Protein AF-A0A7K9VAD9-F1 (afdb_monomer_lite)

Structure (mmCIF, N/CA/C/O backbone):
data_AF-A0A7K9VAD9-F1
#
_entry.id   AF-A0A7K9VAD9-F1
#
loop_
_atom_site.group_PDB
_atom_site.id
_atom_site.type_symbol
_atom_site.label_atom_id
_atom_site.label_alt_id
_atom_site.label_comp_id
_atom_site.label_asym_id
_atom_site.label_entity_id
_atom_site.label_seq_id
_atom_site.pdbx_PDB_ins_code
_atom_site.Cartn_x
_atom_site.Cartn_y
_atom_site.Cartn_z
_atom_site.occupancy
_atom_site.B_iso_or_equiv
_atom_site.auth_seq_id
_atom_site.auth_comp_id
_atom_site.auth_asym_id
_atom_site.auth_atom_id
_atom_site.pdbx_PDB_model_num
ATOM 1 N N . MET A 1 1 ? 22.216 26.690 -45.650 1.00 69.12 1 MET A N 1
ATOM 2 C CA . MET A 1 1 ? 22.983 26.001 -44.587 1.00 69.12 1 MET A CA 1
ATOM 3 C C . MET A 1 1 ? 22.333 26.193 -43.221 1.00 69.12 1 MET A C 1
ATOM 5 O O . MET A 1 1 ? 22.030 25.194 -42.589 1.00 69.12 1 MET A O 1
ATOM 9 N N . GLU A 1 2 ? 22.002 27.426 -42.829 1.00 75.62 2 GLU A N 1
ATOM 10 C CA . GLU A 1 2 ? 21.303 27.780 -41.573 1.00 75.62 2 GLU A CA 1
ATOM 11 C C . GLU A 1 2 ? 20.072 26.908 -41.238 1.00 75.62 2 GLU A C 1
ATOM 13 O O . GLU A 1 2 ? 19.999 26.304 -40.171 1.00 75.62 2 GLU A O 1
ATOM 18 N N . LEU A 1 3 ? 19.123 26.764 -42.174 1.00 82.81 3 LEU A N 1
ATOM 19 C CA . LEU A 1 3 ? 17.893 25.985 -41.950 1.00 82.81 3 LEU A CA 1
ATOM 20 C C . LEU A 1 3 ? 18.149 24.491 -41.700 1.00 82.81 3 LEU A C 1
ATOM 22 O O . LEU A 1 3 ? 17.475 23.880 -40.875 1.00 82.81 3 LEU A O 1
ATOM 26 N N . ALA A 1 4 ? 19.133 2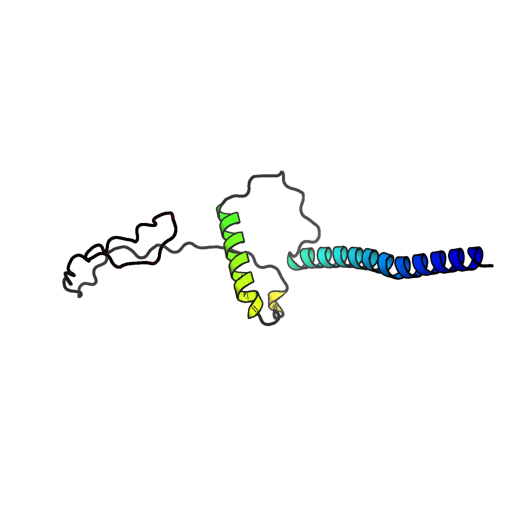3.904 -42.384 1.00 82.56 4 ALA A N 1
ATOM 27 C CA . ALA A 1 4 ? 19.475 22.493 -42.215 1.00 82.56 4 ALA A CA 1
ATOM 28 C C . ALA A 1 4 ? 20.102 22.229 -40.837 1.00 82.56 4 ALA A C 1
ATOM 30 O O . ALA A 1 4 ? 19.805 21.217 -40.205 1.00 82.56 4 ALA A O 1
ATOM 31 N N . VAL A 1 5 ? 20.918 23.169 -40.349 1.00 84.94 5 VAL A N 1
ATOM 32 C CA . VAL A 1 5 ? 21.519 23.111 -39.010 1.00 84.94 5 VAL A CA 1
ATOM 33 C C . VAL A 1 5 ? 20.444 23.227 -37.929 1.00 84.94 5 VAL A C 1
ATOM 35 O O . VAL A 1 5 ? 20.449 22.446 -36.978 1.00 84.94 5 VAL A O 1
ATOM 38 N N . LEU A 1 6 ? 19.472 24.128 -38.099 1.00 85.69 6 LEU A N 1
ATOM 39 C CA . LEU A 1 6 ? 18.349 24.273 -37.169 1.00 85.69 6 LEU A CA 1
ATOM 40 C C . LEU A 1 6 ? 17.466 23.018 -37.113 1.00 85.69 6 LEU A C 1
ATOM 42 O O . LEU A 1 6 ? 17.104 22.580 -36.023 1.00 85.69 6 LEU A O 1
ATOM 46 N N . LEU A 1 7 ? 17.165 22.398 -38.260 1.00 82.06 7 LEU A N 1
ATOM 47 C CA . LEU A 1 7 ? 16.418 21.135 -38.299 1.00 82.06 7 LEU A CA 1
ATOM 48 C C . LEU A 1 7 ? 17.177 19.988 -37.616 1.00 82.06 7 LEU A C 1
ATOM 50 O O . LEU A 1 7 ? 16.572 19.215 -36.872 1.00 82.06 7 LEU A O 1
ATOM 54 N N . ALA A 1 8 ? 18.493 19.892 -37.822 1.00 82.00 8 ALA A N 1
ATOM 55 C CA . ALA A 1 8 ? 19.323 18.876 -37.178 1.00 82.00 8 ALA A CA 1
ATOM 56 C C . ALA A 1 8 ? 19.397 19.067 -35.652 1.00 82.00 8 ALA A C 1
ATOM 58 O O . ALA A 1 8 ? 19.257 18.101 -34.902 1.00 82.00 8 ALA A O 1
ATOM 59 N N . LEU A 1 9 ? 19.554 20.310 -35.183 1.00 80.38 9 LEU A N 1
ATOM 60 C CA . LEU A 1 9 ? 19.555 20.646 -33.756 1.00 80.38 9 LEU A CA 1
ATOM 61 C C . LEU A 1 9 ? 18.195 20.390 -33.102 1.00 80.38 9 LEU A C 1
ATOM 63 O O . LEU A 1 9 ? 18.152 19.869 -31.991 1.00 80.38 9 LEU A O 1
ATOM 67 N N . LEU A 1 10 ? 17.090 20.693 -33.788 1.00 79.00 10 LEU A N 1
ATOM 68 C CA . LEU A 1 10 ? 15.745 20.403 -33.293 1.00 79.00 10 LEU A CA 1
ATOM 69 C C . LEU A 1 10 ? 15.505 18.890 -33.185 1.00 79.00 10 LEU A C 1
ATOM 71 O O . LEU A 1 10 ? 14.992 18.425 -32.171 1.00 79.00 10 LEU A O 1
ATOM 75 N N . GLY A 1 11 ? 15.933 18.112 -34.185 1.00 74.25 11 GLY A N 1
ATOM 76 C CA . GLY A 1 11 ? 15.882 16.649 -34.142 1.00 74.25 11 GLY A CA 1
ATOM 77 C C . GLY A 1 11 ? 16.728 16.059 -33.010 1.00 74.25 11 GLY A C 1
ATOM 78 O O . GLY A 1 11 ? 16.258 15.184 -32.284 1.00 74.25 11 GLY A O 1
ATOM 79 N N . ALA A 1 12 ? 17.940 16.580 -32.797 1.00 72.00 12 ALA A N 1
ATOM 80 C CA . ALA A 1 12 ? 18.819 16.162 -31.707 1.00 72.00 12 ALA A CA 1
ATOM 81 C C . ALA A 1 12 ? 18.271 16.552 -30.322 1.00 72.00 12 ALA A C 1
ATOM 83 O O . ALA A 1 12 ? 18.315 15.739 -29.403 1.00 72.00 12 ALA A O 1
ATOM 84 N N . ALA A 1 13 ? 17.709 17.755 -30.169 1.00 69.56 13 ALA A N 1
ATOM 85 C CA . ALA A 1 13 ? 17.093 18.218 -28.925 1.00 69.56 13 ALA A CA 1
ATOM 86 C C . ALA A 1 13 ? 15.839 17.404 -28.569 1.00 69.56 13 ALA A C 1
ATOM 88 O O . ALA A 1 13 ? 15.652 17.024 -27.412 1.00 69.56 13 ALA A O 1
ATOM 89 N N . GLN A 1 14 ? 15.017 17.070 -29.569 1.00 64.62 14 GLN A N 1
ATOM 90 C CA . GLN A 1 14 ? 13.875 16.173 -29.404 1.00 64.62 14 GLN A CA 1
ATOM 91 C C . GLN A 1 14 ? 14.345 14.761 -29.037 1.00 64.62 14 GLN A C 1
ATOM 93 O O . GLN A 1 14 ? 13.825 14.188 -28.085 1.00 64.62 14 GLN A O 1
ATOM 98 N N . ALA A 1 15 ? 15.382 14.229 -29.693 1.00 61.94 15 ALA A N 1
ATOM 99 C CA . ALA A 1 15 ? 15.965 12.932 -29.349 1.00 61.94 15 ALA A CA 1
ATOM 100 C C . ALA A 1 15 ? 16.505 12.908 -27.902 1.00 61.94 15 ALA A C 1
ATOM 102 O O . ALA A 1 15 ? 16.122 12.039 -27.124 1.00 61.94 15 ALA A O 1
ATOM 103 N N . LEU A 1 16 ? 17.292 13.910 -27.492 1.00 63.25 16 LEU A N 1
ATOM 104 C CA . LEU A 1 16 ? 17.807 14.073 -26.122 1.00 63.25 16 LEU A CA 1
ATOM 105 C C . LEU A 1 16 ? 16.686 14.197 -25.071 1.00 63.25 16 LEU A C 1
ATOM 107 O O . LEU A 1 16 ? 16.794 13.621 -23.988 1.00 63.25 16 LEU A O 1
ATOM 111 N N . SER A 1 17 ? 15.591 14.892 -25.396 1.00 60.41 17 SER A N 1
ATOM 112 C CA . SER A 1 17 ? 14.400 15.005 -24.539 1.00 60.41 17 SER A CA 1
ATOM 113 C C . SER A 1 17 ? 13.611 13.685 -24.451 1.00 60.41 17 SER A C 1
ATOM 115 O O . SER A 1 17 ? 13.149 13.283 -23.376 1.00 60.41 17 SER A O 1
ATOM 117 N N . THR A 1 18 ? 13.505 12.948 -25.562 1.00 61.22 18 THR A N 1
ATOM 118 C CA . THR A 1 18 ? 12.809 11.650 -25.625 1.00 61.22 18 THR A CA 1
ATOM 119 C C . THR A 1 18 ? 13.582 10.515 -24.953 1.00 61.22 18 THR A C 1
ATOM 121 O O . THR A 1 18 ? 12.958 9.672 -24.316 1.00 61.22 18 THR A O 1
ATOM 124 N N . CYS A 1 19 ? 14.920 10.519 -24.982 1.00 56.84 19 CYS A N 1
ATOM 125 C CA . CYS A 1 19 ? 15.738 9.503 -24.308 1.00 56.84 19 CYS A CA 1
ATOM 126 C C . CYS A 1 19 ? 15.569 9.526 -22.780 1.00 56.84 19 CYS A C 1
ATOM 128 O O . CYS A 1 19 ? 15.663 8.482 -22.140 1.00 56.84 19 CYS A O 1
ATOM 130 N N . ARG A 1 20 ? 15.292 10.697 -22.185 1.00 57.56 20 ARG A N 1
ATOM 131 C CA . ARG A 1 20 ? 15.067 10.834 -20.736 1.00 57.56 20 ARG A CA 1
ATOM 132 C C . ARG A 1 20 ? 13.597 10.676 -20.340 1.00 57.56 20 ARG A C 1
ATOM 134 O O . ARG A 1 20 ? 13.315 10.070 -19.314 1.00 57.56 20 ARG A O 1
ATOM 141 N N . SER A 1 21 ? 12.651 11.192 -21.125 1.00 58.25 21 SER A N 1
ATOM 142 C CA . SER A 1 21 ? 11.214 11.070 -20.814 1.00 58.25 21 SER A CA 1
ATOM 143 C C . SER A 1 21 ? 10.666 9.653 -21.030 1.00 58.25 21 SER A C 1
ATOM 145 O O . SER A 1 21 ? 9.851 9.192 -20.230 1.00 58.25 21 SER A O 1
ATOM 147 N N . LEU A 1 22 ? 11.154 8.927 -22.043 1.00 60.84 22 LEU A N 1
ATOM 148 C CA . LEU A 1 22 ? 10.751 7.540 -22.296 1.00 60.84 22 LEU A CA 1
ATOM 149 C C . LEU A 1 22 ? 11.237 6.586 -21.191 1.00 60.84 22 LEU A C 1
ATOM 151 O O . LEU A 1 22 ? 10.506 5.672 -20.808 1.00 60.84 22 LEU A O 1
ATOM 155 N N . ASP A 1 23 ? 12.420 6.840 -20.620 1.00 74.62 23 ASP A N 1
ATOM 156 C CA . ASP A 1 23 ? 12.944 6.073 -19.484 1.00 74.62 23 ASP A CA 1
ATOM 157 C C . ASP A 1 23 ? 12.139 6.318 -18.199 1.00 74.62 23 ASP A C 1
ATOM 159 O O . ASP A 1 23 ? 11.815 5.375 -17.481 1.00 74.62 23 ASP A O 1
ATOM 163 N N . LEU A 1 24 ? 11.705 7.556 -17.933 1.00 84.88 24 LEU A N 1
ATOM 164 C CA . LEU A 1 24 ? 10.885 7.849 -16.752 1.00 84.88 24 LEU A CA 1
ATOM 165 C C . LEU A 1 24 ? 9.514 7.167 -16.802 1.00 84.88 24 LEU A C 1
ATOM 167 O O . LEU A 1 24 ? 9.074 6.619 -15.790 1.00 84.88 24 LEU A O 1
ATOM 171 N N . GLU A 1 25 ? 8.852 7.142 -17.959 1.00 86.50 25 GLU A N 1
ATOM 172 C CA . GLU A 1 25 ? 7.565 6.454 -18.104 1.00 86.50 25 GLU A CA 1
ATOM 173 C C . GLU A 1 25 ? 7.718 4.930 -18.009 1.00 86.50 25 GLU A C 1
ATOM 175 O O . GLU A 1 25 ? 6.928 4.263 -17.334 1.00 86.50 25 GLU A O 1
ATOM 180 N N . ALA A 1 26 ? 8.772 4.363 -18.604 1.00 86.19 26 ALA A N 1
ATOM 181 C CA . ALA A 1 26 ? 9.088 2.944 -18.461 1.00 86.19 26 ALA A CA 1
ATOM 182 C C . ALA A 1 26 ? 9.449 2.572 -17.010 1.00 86.19 26 ALA A C 1
ATOM 184 O O . ALA A 1 26 ? 8.951 1.575 -16.482 1.00 86.19 26 ALA A O 1
ATOM 185 N N . ALA A 1 27 ? 10.262 3.382 -16.330 1.00 89.19 27 ALA A N 1
ATOM 186 C CA . ALA A 1 27 ? 10.621 3.198 -14.927 1.00 89.19 27 ALA A CA 1
ATOM 187 C C . ALA A 1 27 ? 9.401 3.335 -14.008 1.00 89.19 27 ALA A C 1
ATOM 189 O O . ALA A 1 27 ? 9.234 2.546 -13.076 1.00 89.19 27 ALA A O 1
ATOM 190 N N . ARG A 1 28 ? 8.502 4.285 -14.293 1.00 90.31 28 ARG A N 1
ATOM 191 C CA . ARG A 1 28 ? 7.244 4.458 -13.560 1.00 90.31 28 ARG A CA 1
ATOM 192 C C . ARG A 1 28 ? 6.355 3.227 -13.692 1.00 90.31 28 ARG A C 1
ATOM 194 O O . ARG A 1 28 ? 5.856 2.753 -12.675 1.00 90.31 28 ARG A O 1
ATOM 201 N N . ARG A 1 29 ? 6.204 2.673 -14.901 1.00 92.56 29 ARG A N 1
ATOM 202 C CA . ARG A 1 29 ? 5.448 1.428 -15.139 1.00 92.56 29 ARG A CA 1
ATOM 203 C C . ARG A 1 29 ? 6.047 0.248 -14.374 1.00 92.56 29 ARG A C 1
ATOM 205 O O . ARG A 1 29 ? 5.333 -0.388 -13.603 1.00 92.56 29 ARG A O 1
ATOM 212 N N . LYS A 1 30 ? 7.365 0.038 -14.472 1.00 94.69 30 LYS A N 1
ATOM 213 C CA . LYS A 1 30 ? 8.080 -0.995 -13.698 1.00 94.69 30 LYS A CA 1
ATOM 214 C C . LYS A 1 30 ? 7.885 -0.818 -12.192 1.00 94.69 30 LYS A C 1
ATOM 216 O O . LYS A 1 30 ? 7.685 -1.790 -11.470 1.00 94.69 30 LYS A O 1
ATOM 221 N N . ARG A 1 31 ? 7.905 0.425 -11.700 1.00 96.31 31 ARG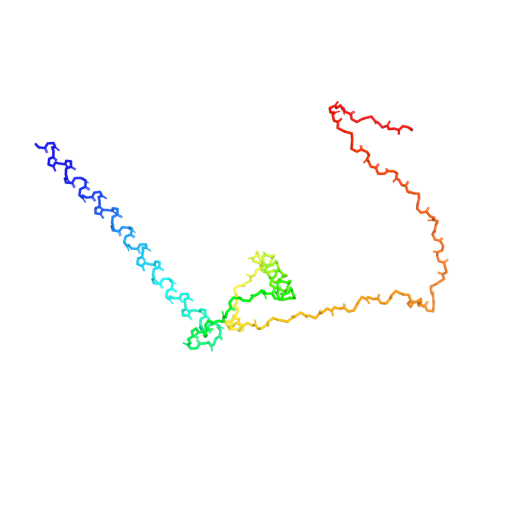 A N 1
ATOM 222 C CA . ARG A 1 31 ? 7.684 0.722 -10.281 1.00 96.31 31 ARG A CA 1
ATOM 223 C C . ARG A 1 31 ? 6.246 0.447 -9.849 1.00 96.31 31 ARG A C 1
ATOM 225 O O . ARG A 1 31 ? 6.056 -0.052 -8.748 1.00 96.31 31 ARG A O 1
ATOM 232 N N . ILE A 1 32 ? 5.251 0.735 -10.688 1.00 96.19 32 ILE A N 1
ATOM 233 C CA . ILE A 1 32 ? 3.846 0.392 -10.414 1.00 96.19 32 ILE A CA 1
ATOM 234 C C . ILE A 1 32 ? 3.693 -1.127 -10.277 1.00 96.19 32 ILE A C 1
ATOM 236 O O . ILE A 1 32 ? 3.095 -1.589 -9.309 1.00 96.19 32 ILE A O 1
ATOM 240 N N . GLU A 1 33 ? 4.276 -1.903 -11.191 1.00 96.00 33 GLU A N 1
ATOM 241 C CA . GLU A 1 33 ? 4.239 -3.371 -11.142 1.00 96.00 33 GLU A CA 1
ATOM 242 C C . GLU A 1 33 ? 4.978 -3.929 -9.919 1.00 96.00 33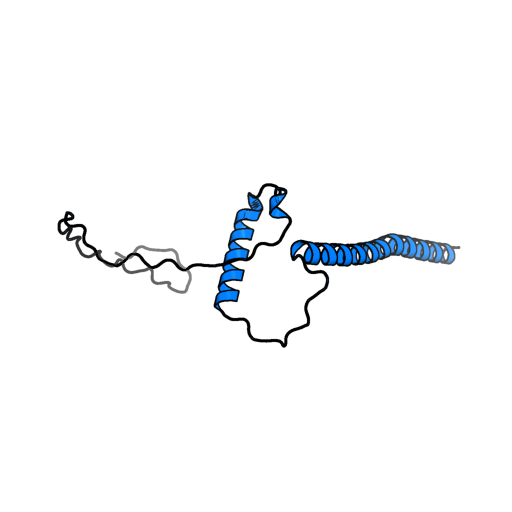 GLU A C 1
ATOM 244 O O . GLU A 1 33 ? 4.450 -4.794 -9.217 1.00 96.00 33 GLU A O 1
ATOM 249 N N . ALA A 1 34 ? 6.150 -3.377 -9.597 1.00 95.69 34 ALA A N 1
ATOM 250 C CA . ALA A 1 34 ? 6.907 -3.755 -8.408 1.00 95.69 34 ALA A CA 1
ATOM 251 C C . ALA A 1 34 ? 6.136 -3.450 -7.113 1.00 95.69 34 ALA A C 1
ATOM 253 O O . ALA A 1 34 ? 6.057 -4.298 -6.227 1.00 95.69 34 ALA A O 1
ATOM 254 N N . VAL A 1 35 ? 5.519 -2.267 -7.010 1.00 96.19 35 VAL A N 1
ATOM 255 C CA . VAL A 1 35 ? 4.705 -1.880 -5.847 1.00 96.19 35 VAL A CA 1
ATOM 256 C C . VAL A 1 35 ? 3.448 -2.743 -5.752 1.00 96.19 35 VAL A C 1
ATOM 258 O O . VAL A 1 35 ? 3.083 -3.153 -4.653 1.00 96.19 35 VAL A O 1
ATOM 261 N N . ARG A 1 36 ? 2.813 -3.086 -6.880 1.00 95.62 36 ARG A N 1
ATOM 262 C CA . ARG A 1 36 ? 1.675 -4.016 -6.909 1.00 95.62 36 ARG A CA 1
ATOM 263 C C . ARG A 1 36 ? 2.061 -5.367 -6.310 1.00 95.62 36 ARG A C 1
ATOM 265 O O . ARG A 1 36 ? 1.366 -5.848 -5.418 1.00 95.62 36 ARG A O 1
ATOM 272 N N . GLY A 1 37 ? 3.180 -5.941 -6.755 1.00 94.81 37 GLY A N 1
ATOM 273 C CA . GLY A 1 37 ? 3.715 -7.185 -6.199 1.00 94.81 37 GLY A CA 1
ATOM 274 C C . GLY A 1 37 ? 4.072 -7.046 -4.720 1.00 94.81 37 GLY A C 1
ATOM 275 O O . GLY A 1 37 ? 3.712 -7.897 -3.916 1.00 94.81 37 GLY A O 1
ATOM 276 N N . GLN A 1 38 ? 4.696 -5.935 -4.328 1.00 94.25 38 GLN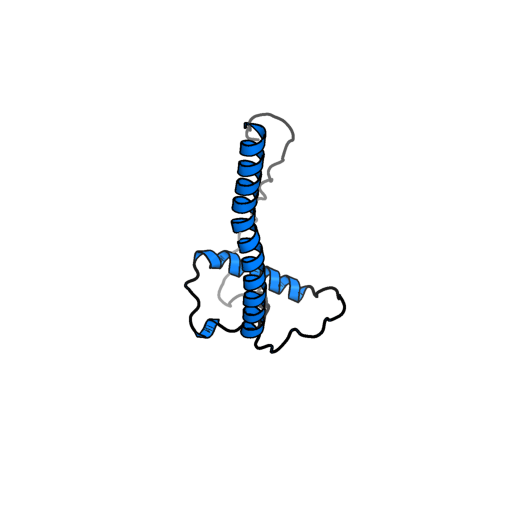 A N 1
ATOM 277 C CA . GLN A 1 38 ? 5.061 -5.675 -2.939 1.00 94.25 38 GLN A CA 1
ATOM 278 C C . GLN A 1 38 ? 3.840 -5.607 -2.014 1.00 94.25 38 GLN A C 1
ATOM 280 O O . GLN A 1 38 ? 3.883 -6.178 -0.929 1.00 94.25 38 GLN A O 1
ATOM 285 N N . ILE A 1 39 ? 2.760 -4.930 -2.415 1.00 95.31 39 ILE A N 1
ATOM 286 C CA . ILE A 1 39 ? 1.529 -4.839 -1.616 1.00 95.31 39 ILE A CA 1
ATOM 287 C C . ILE A 1 39 ? 0.888 -6.223 -1.470 1.00 95.31 39 ILE A C 1
ATOM 289 O O . ILE A 1 39 ? 0.571 -6.625 -0.353 1.00 95.31 39 ILE A O 1
ATOM 293 N N . LEU A 1 40 ? 0.740 -6.966 -2.571 1.00 95.69 40 LEU A N 1
ATOM 294 C CA . LEU A 1 40 ? 0.154 -8.311 -2.562 1.00 95.69 40 LEU A CA 1
ATOM 295 C C . LEU A 1 40 ? 0.968 -9.282 -1.704 1.00 95.69 40 LEU A C 1
ATOM 297 O O . LEU A 1 40 ? 0.398 -9.975 -0.860 1.00 95.69 40 LEU A O 1
ATOM 301 N N . SER A 1 41 ? 2.297 -9.248 -1.836 1.00 94.19 41 SER A N 1
ATOM 302 C CA . SER A 1 41 ? 3.199 -9.986 -0.960 1.00 94.19 41 SER A CA 1
ATOM 303 C C . SER A 1 41 ? 3.005 -9.549 0.485 1.00 94.19 41 SER A C 1
ATOM 305 O O . SER A 1 41 ? 2.679 -10.380 1.310 1.00 94.19 41 SER A O 1
ATOM 307 N N . LYS A 1 42 ? 3.063 -8.258 0.832 1.00 94.38 42 LYS A N 1
ATOM 308 C CA . LYS A 1 42 ? 2.860 -7.819 2.227 1.00 94.38 42 LYS A CA 1
ATOM 309 C C . LYS A 1 42 ? 1.525 -8.284 2.829 1.00 94.38 42 LYS A C 1
ATOM 311 O O . LYS A 1 42 ? 1.499 -8.606 4.016 1.00 94.38 42 LYS A O 1
ATOM 316 N N . LEU A 1 43 ? 0.456 -8.349 2.034 1.00 94.12 43 LEU A N 1
ATOM 317 C CA . LEU A 1 43 ? -0.882 -8.783 2.458 1.00 94.12 43 LEU A CA 1
ATOM 318 C C . LEU A 1 43 ? -1.117 -10.302 2.383 1.00 94.12 43 LEU A C 1
ATOM 320 O O . LEU A 1 43 ? -2.175 -10.754 2.807 1.00 94.12 43 LEU A O 1
ATOM 324 N N . ARG A 1 44 ? -0.165 -11.093 1.865 1.00 93.81 44 ARG A N 1
ATOM 325 C CA . ARG A 1 44 ? -0.326 -12.543 1.614 1.00 93.81 44 ARG A CA 1
ATOM 326 C C . ARG A 1 44 ? -1.479 -12.872 0.659 1.00 93.81 44 ARG A C 1
ATOM 328 O O . ARG A 1 44 ? -2.125 -13.908 0.794 1.00 93.81 44 ARG A O 1
ATOM 335 N N . LEU A 1 45 ? -1.729 -12.001 -0.317 1.00 92.94 45 LEU A N 1
ATOM 336 C CA . LEU A 1 45 ? -2.784 -12.189 -1.309 1.00 92.94 45 LEU A CA 1
ATOM 337 C C . LEU A 1 45 ? -2.183 -12.615 -2.656 1.00 92.94 45 LEU A C 1
ATOM 339 O O . LEU A 1 45 ? -1.276 -11.944 -3.144 1.00 92.94 45 LEU A O 1
ATOM 343 N N . PRO A 1 46 ? -2.689 -13.684 -3.299 1.00 91.12 46 PRO A N 1
ATOM 344 C CA . PRO A 1 46 ? -2.210 -14.100 -4.620 1.00 91.12 46 PRO A CA 1
ATOM 345 C C . PRO A 1 46 ? -2.686 -13.161 -5.741 1.00 91.12 46 PRO A C 1
ATOM 347 O O . PRO A 1 46 ? -2.028 -13.032 -6.770 1.00 91.12 46 PRO A O 1
ATOM 350 N N . ALA A 1 47 ? -3.824 -12.494 -5.545 1.00 92.31 47 ALA A N 1
ATOM 351 C CA . ALA A 1 47 ? -4.424 -11.554 -6.482 1.00 92.31 47 ALA A CA 1
ATOM 352 C C . ALA A 1 47 ? -5.261 -10.506 -5.722 1.00 92.31 47 ALA A C 1
ATOM 354 O O . ALA A 1 47 ? -5.612 -10.738 -4.560 1.00 92.31 47 ALA A O 1
ATOM 355 N N . PRO A 1 48 ? -5.589 -9.358 -6.345 1.00 92.19 48 PRO A N 1
ATOM 356 C CA . PRO A 1 48 ? -6.512 -8.391 -5.762 1.00 92.19 48 PRO A CA 1
ATOM 357 C C . PRO A 1 48 ? -7.877 -9.035 -5.460 1.00 92.19 48 PRO A C 1
ATOM 359 O O . PRO A 1 48 ? -8.376 -9.794 -6.295 1.00 92.19 48 PRO A O 1
ATOM 362 N N . PRO A 1 49 ? -8.485 -8.752 -4.295 1.00 90.94 49 PRO A N 1
ATOM 363 C CA . PRO A 1 49 ? -9.826 -9.229 -3.981 1.00 90.94 49 PRO A CA 1
ATOM 364 C C . PRO A 1 49 ? -10.866 -8.575 -4.902 1.00 90.94 49 PRO A C 1
ATOM 366 O O . PRO A 1 49 ? -10.618 -7.513 -5.476 1.00 90.94 49 PRO A O 1
ATOM 369 N N . ALA A 1 50 ? -12.034 -9.208 -5.033 1.00 90.62 50 ALA A N 1
ATOM 370 C CA . ALA A 1 50 ? -13.137 -8.668 -5.823 1.00 90.62 50 ALA A CA 1
ATOM 371 C C . ALA A 1 50 ? -13.569 -7.289 -5.302 1.00 90.62 50 ALA A C 1
ATOM 373 O O . ALA A 1 50 ? -13.614 -7.058 -4.090 1.00 90.62 50 ALA A O 1
ATOM 374 N N . GLU A 1 51 ? -13.895 -6.383 -6.222 1.00 83.62 51 GLU A N 1
ATOM 375 C CA . GLU A 1 51 ? -14.364 -5.047 -5.868 1.00 83.62 51 GLU A CA 1
ATOM 376 C C . GLU A 1 51 ? -15.702 -5.140 -5.130 1.00 83.62 51 GLU A C 1
ATOM 378 O O . GLU A 1 51 ? -16.668 -5.736 -5.610 1.00 83.62 51 GLU A O 1
ATOM 383 N N . THR A 1 52 ? -15.752 -4.561 -3.933 1.00 80.56 52 THR A N 1
ATOM 384 C CA . THR A 1 52 ? -16.986 -4.424 -3.163 1.00 80.56 52 THR A CA 1
ATOM 385 C C . THR A 1 52 ? -17.684 -3.115 -3.530 1.00 80.56 52 THR A C 1
ATOM 387 O O . THR A 1 52 ? -17.018 -2.125 -3.846 1.00 80.56 52 THR A O 1
ATOM 390 N N . PRO A 1 53 ? -19.030 -3.074 -3.505 1.00 82.25 53 PRO A N 1
ATOM 391 C CA . PRO A 1 53 ? -19.764 -1.854 -3.815 1.00 82.25 53 PRO A CA 1
ATOM 392 C C . PRO A 1 53 ? -19.357 -0.732 -2.857 1.00 82.25 53 PRO A C 1
ATOM 394 O O . PRO A 1 53 ? -19.154 -0.965 -1.662 1.00 82.25 53 PRO A O 1
ATOM 397 N N . ALA A 1 54 ? -19.264 0.491 -3.384 1.00 80.69 54 ALA A N 1
ATOM 398 C CA . ALA A 1 54 ? -18.894 1.668 -2.611 1.00 80.69 54 ALA A CA 1
ATOM 399 C C . ALA A 1 54 ? -19.893 1.888 -1.462 1.00 80.69 54 ALA A C 1
ATOM 401 O O . ALA A 1 54 ? -21.004 2.380 -1.658 1.00 80.69 54 ALA A O 1
ATOM 402 N N . ARG A 1 55 ? -19.492 1.503 -0.249 1.00 84.12 55 ARG A N 1
ATOM 403 C CA . ARG A 1 55 ? -20.255 1.697 0.985 1.00 84.12 55 ARG A CA 1
ATOM 404 C C . ARG A 1 55 ? -19.593 2.780 1.826 1.00 84.12 55 ARG A C 1
ATOM 406 O O . ARG A 1 55 ? -18.371 2.915 1.834 1.00 84.12 55 ARG A O 1
ATOM 413 N N . GLN A 1 56 ? -20.402 3.534 2.565 1.00 87.69 56 GLN A N 1
ATOM 414 C CA . GLN A 1 56 ? -19.886 4.464 3.565 1.00 87.69 56 GLN A CA 1
ATOM 415 C C . GLN A 1 56 ? -19.069 3.702 4.619 1.00 87.69 56 GLN A C 1
ATOM 417 O O . GLN A 1 56 ? -19.535 2.711 5.183 1.00 87.69 56 GLN A O 1
ATOM 422 N N . LEU A 1 57 ? -17.839 4.163 4.855 1.00 90.12 57 LEU A N 1
ATOM 423 C CA . LEU A 1 57 ? -16.919 3.554 5.812 1.00 90.12 57 LEU A CA 1
ATOM 424 C C . LEU A 1 57 ? -17.383 3.847 7.255 1.00 90.12 57 LEU A C 1
ATOM 426 O O . LEU A 1 57 ? -17.582 5.031 7.559 1.00 90.12 57 LEU A O 1
ATOM 430 N N . PRO A 1 58 ? -17.513 2.827 8.131 1.00 93.81 58 PRO A N 1
ATOM 431 C CA . PRO A 1 58 ? -17.863 3.011 9.541 1.00 93.81 58 PRO A CA 1
ATOM 432 C C . PRO A 1 58 ? -16.906 3.964 10.259 1.00 93.81 58 PRO A C 1
ATOM 434 O O . PRO A 1 58 ? -15.714 4.010 9.936 1.00 93.81 58 PRO A O 1
ATOM 437 N N . GLU A 1 59 ? -17.415 4.701 11.248 1.00 93.31 59 GLU A N 1
ATOM 438 C CA . GLU A 1 59 ? -16.597 5.706 11.930 1.00 93.31 59 GLU A CA 1
ATOM 439 C C . GLU A 1 59 ? -15.459 5.088 12.743 1.00 93.31 59 GLU A C 1
ATOM 441 O O . GLU A 1 59 ? -14.333 5.568 12.672 1.00 93.31 59 GLU A O 1
ATOM 446 N N . ASP A 1 60 ? -15.680 3.955 13.405 1.00 92.00 60 ASP A N 1
ATOM 447 C CA . ASP A 1 60 ? -14.631 3.305 14.199 1.00 92.00 60 ASP A CA 1
ATOM 448 C C . ASP A 1 60 ? -13.398 2.941 13.355 1.00 92.00 60 ASP A C 1
ATOM 450 O O . ASP A 1 60 ? -12.255 3.120 13.785 1.00 92.00 60 ASP A O 1
ATOM 454 N N . VAL A 1 61 ? -13.617 2.502 12.108 1.00 93.44 61 VAL A N 1
ATOM 455 C CA . VAL A 1 61 ? -12.544 2.181 11.151 1.00 93.44 61 VAL A CA 1
ATOM 456 C C . VAL A 1 61 ? -11.803 3.447 10.722 1.00 93.44 61 VAL A C 1
ATOM 458 O O . VAL A 1 61 ? -10.576 3.447 10.597 1.00 93.44 61 VAL A O 1
ATOM 461 N N . ARG A 1 62 ? -12.530 4.548 10.519 1.00 94.19 62 ARG A N 1
ATOM 462 C CA . ARG A 1 62 ? -11.947 5.848 10.173 1.00 94.19 62 ARG A CA 1
ATOM 463 C C . ARG A 1 62 ? -11.129 6.419 11.330 1.00 94.19 62 ARG A C 1
ATOM 465 O O . ARG A 1 62 ? -10.003 6.868 11.108 1.00 94.19 62 ARG A O 1
ATOM 472 N N . ALA A 1 63 ? -11.650 6.360 12.551 1.00 94.12 63 ALA A N 1
ATOM 473 C CA . ALA A 1 63 ? -10.958 6.771 13.765 1.00 94.12 63 ALA A CA 1
ATOM 474 C C . ALA A 1 63 ? -9.683 5.943 13.988 1.00 94.12 63 ALA A C 1
ATOM 476 O O . ALA A 1 63 ? -8.620 6.507 14.264 1.00 94.12 63 ALA A O 1
ATOM 477 N N . LEU A 1 64 ? -9.761 4.619 13.801 1.00 95.62 64 LEU A N 1
ATOM 478 C CA . LEU A 1 64 ? -8.603 3.726 13.846 1.00 95.62 64 LEU A CA 1
ATOM 479 C C . LEU A 1 64 ? -7.546 4.144 12.817 1.00 95.62 64 LEU A C 1
ATOM 481 O O . LEU A 1 64 ? -6.416 4.439 13.200 1.00 95.62 64 LEU A O 1
ATOM 485 N N . TYR A 1 65 ? -7.920 4.273 11.541 1.00 95.62 65 TYR A N 1
ATOM 486 C CA . TYR A 1 65 ? -7.002 4.705 10.484 1.00 95.62 65 TYR A CA 1
ATOM 487 C C . TYR A 1 65 ? -6.327 6.048 10.800 1.00 95.62 65 TYR A C 1
ATOM 489 O O . TYR A 1 65 ? -5.109 6.183 10.656 1.00 95.62 65 TYR A O 1
ATOM 497 N N . ASN A 1 66 ? -7.096 7.037 11.263 1.00 95.25 66 ASN A N 1
ATOM 498 C CA . ASN A 1 66 ? -6.579 8.363 11.597 1.00 95.25 66 ASN A CA 1
ATOM 499 C C . ASN A 1 66 ? -5.561 8.309 12.742 1.00 95.25 66 ASN A C 1
ATOM 501 O O . ASN A 1 66 ? -4.488 8.903 12.620 1.00 95.25 66 ASN A O 1
ATOM 505 N N . SER A 1 67 ? -5.861 7.557 13.807 1.00 94.44 67 SER A N 1
ATOM 506 C CA . SER A 1 67 ? -4.943 7.368 14.936 1.00 94.44 67 SER A CA 1
ATOM 507 C C . SER A 1 67 ? -3.639 6.680 14.514 1.00 94.44 67 SER A C 1
ATOM 509 O O . SER A 1 67 ? -2.556 7.159 14.850 1.00 94.44 67 SER A O 1
ATOM 511 N N . THR A 1 68 ? -3.708 5.620 13.698 1.00 93.75 68 THR A N 1
ATOM 512 C CA . THR A 1 68 ? -2.519 4.922 13.186 1.00 93.75 68 THR A CA 1
ATOM 513 C C . THR A 1 68 ? -1.694 5.812 12.267 1.00 93.75 68 THR A C 1
ATOM 515 O O . THR A 1 68 ? -0.469 5.835 12.368 1.00 93.75 68 THR A O 1
ATOM 518 N N . ARG A 1 69 ? -2.339 6.565 11.370 1.00 94.00 69 ARG A N 1
ATOM 519 C CA . ARG A 1 69 ? -1.638 7.482 10.467 1.00 94.00 69 ARG A CA 1
ATOM 520 C C . ARG A 1 69 ? -0.862 8.538 11.247 1.00 94.00 69 ARG A C 1
ATOM 522 O O . ARG A 1 69 ? 0.270 8.840 10.878 1.00 94.00 69 ARG A O 1
ATOM 529 N N . GLU A 1 70 ? -1.455 9.086 12.303 1.00 92.50 70 GLU A N 1
ATOM 530 C CA . GLU A 1 70 ? -0.798 10.081 13.149 1.00 92.50 70 GLU A CA 1
ATOM 531 C C . GLU A 1 70 ? 0.356 9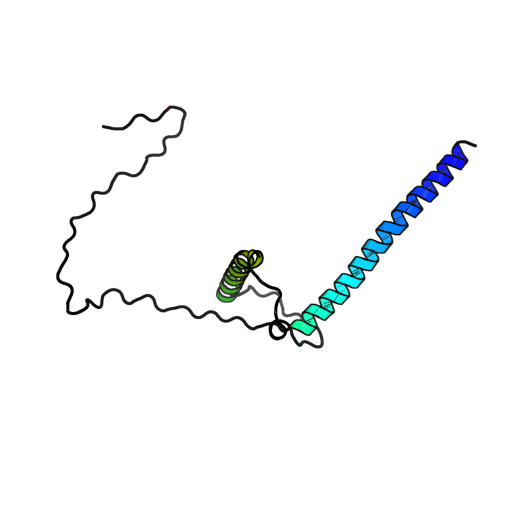.473 13.958 1.00 92.50 70 GLU A C 1
ATOM 533 O O . GLU A 1 70 ? 1.471 9.993 13.916 1.00 92.50 70 GLU A O 1
ATOM 538 N N . LEU A 1 71 ? 0.151 8.303 14.571 1.00 90.38 71 LEU A N 1
ATOM 539 C CA . LEU A 1 71 ? 1.208 7.560 15.266 1.00 90.38 71 LEU A CA 1
ATOM 540 C C . LEU A 1 71 ? 2.410 7.276 14.349 1.00 90.38 71 LEU A C 1
ATOM 542 O O . LEU A 1 71 ? 3.561 7.503 14.723 1.00 90.38 71 LEU A O 1
ATOM 546 N N . LEU A 1 72 ? 2.154 6.811 13.122 1.00 89.00 72 LEU A N 1
ATOM 547 C CA . LEU A 1 72 ? 3.204 6.533 12.142 1.00 89.00 72 LEU A CA 1
ATOM 548 C C . LEU A 1 72 ? 3.935 7.804 11.701 1.00 89.00 72 LEU A C 1
ATOM 550 O O . LEU A 1 72 ? 5.146 7.758 11.500 1.00 89.00 72 LEU A O 1
ATOM 554 N N . ARG A 1 73 ? 3.239 8.940 11.571 1.00 89.94 73 ARG A N 1
ATOM 555 C CA . ARG A 1 73 ? 3.874 10.233 11.259 1.00 89.94 73 ARG A CA 1
ATOM 556 C C . ARG A 1 73 ? 4.826 10.681 12.361 1.00 89.94 73 ARG A C 1
ATOM 558 O O . ARG A 1 73 ? 5.918 11.154 12.051 1.00 89.94 73 ARG A O 1
ATOM 565 N N . GLN A 1 74 ? 4.437 10.500 13.620 1.00 88.62 74 GLN A N 1
ATOM 566 C CA . GLN A 1 74 ? 5.275 10.823 14.776 1.00 88.62 74 GLN A CA 1
ATOM 567 C C . GLN A 1 74 ? 6.505 9.905 14.842 1.00 88.62 74 GLN A C 1
ATOM 569 O O . GLN A 1 74 ? 7.625 10.375 15.039 1.00 88.62 74 GLN A O 1
ATOM 574 N N . GLN A 1 75 ? 6.323 8.607 14.582 1.00 85.69 75 GLN A N 1
ATOM 575 C CA . GLN A 1 75 ? 7.409 7.623 14.602 1.00 85.69 75 GLN A CA 1
ATOM 576 C C . GLN A 1 75 ? 8.323 7.659 13.373 1.00 85.69 75 GLN A C 1
ATOM 578 O O . GLN A 1 75 ? 9.464 7.213 13.467 1.00 85.69 75 GLN A O 1
ATOM 583 N N . ALA A 1 76 ? 7.881 8.196 12.232 1.00 79.38 76 ALA A N 1
ATOM 584 C CA . ALA A 1 76 ? 8.667 8.218 10.994 1.00 79.38 76 ALA A CA 1
ATOM 585 C C . ALA A 1 76 ? 10.037 8.904 11.146 1.00 79.38 76 ALA A C 1
ATOM 587 O O . ALA A 1 76 ? 10.956 8.608 10.390 1.00 79.38 76 ALA A O 1
ATOM 588 N N . ARG A 1 77 ? 10.187 9.796 12.134 1.00 71.81 77 ARG A N 1
ATOM 589 C CA . ARG A 1 77 ? 11.451 10.487 12.435 1.00 71.81 77 ARG A CA 1
ATOM 590 C C . ARG A 1 77 ? 12.429 9.659 13.276 1.00 71.81 77 ARG A C 1
ATOM 592 O O . ARG A 1 77 ? 13.602 10.001 13.324 1.00 71.81 77 ARG A O 1
ATOM 599 N N . LEU A 1 78 ? 11.950 8.610 13.945 1.00 71.12 78 LEU A N 1
ATOM 600 C CA . LEU A 1 78 ? 12.694 7.849 14.956 1.00 71.12 78 LEU A CA 1
ATOM 601 C C . LEU A 1 78 ? 12.789 6.350 14.637 1.00 71.12 78 LEU A C 1
ATOM 603 O O . LEU A 1 78 ? 13.401 5.603 15.397 1.00 71.12 78 LEU A O 1
ATOM 607 N N . ARG A 1 79 ? 12.162 5.883 13.551 1.00 68.19 79 ARG A N 1
ATOM 608 C CA . ARG A 1 79 ? 12.016 4.450 13.282 1.00 68.19 79 ARG A CA 1
ATOM 609 C C . ARG A 1 79 ? 13.296 3.857 12.669 1.00 68.19 79 ARG A C 1
ATOM 611 O O . ARG A 1 79 ? 13.669 4.267 11.569 1.00 68.19 79 ARG A O 1
ATOM 618 N N . PRO A 1 80 ? 13.948 2.878 13.329 1.00 64.06 80 PRO A N 1
ATOM 619 C CA . PRO A 1 80 ? 15.001 2.086 12.700 1.00 64.06 80 PRO A CA 1
ATOM 620 C C . PRO A 1 80 ? 14.418 1.228 11.561 1.00 64.06 80 PRO A C 1
ATOM 622 O O . PRO A 1 80 ? 13.207 0.992 11.539 1.00 64.06 80 PRO A O 1
ATOM 625 N N . PRO A 1 81 ? 15.243 0.760 10.605 1.00 63.34 81 PRO A N 1
ATOM 626 C CA . PRO A 1 81 ? 14.774 -0.125 9.544 1.00 63.34 81 PRO A CA 1
ATOM 627 C C . PRO A 1 81 ? 14.072 -1.351 10.137 1.00 63.34 81 PRO A C 1
ATOM 629 O O . PRO A 1 81 ? 14.540 -1.936 11.115 1.00 63.34 81 PRO A O 1
ATOM 632 N N . ASP A 1 82 ? 12.932 -1.716 9.549 1.00 65.81 82 ASP A N 1
ATOM 633 C CA . ASP A 1 82 ? 12.144 -2.855 10.009 1.00 65.81 82 ASP A CA 1
ATOM 634 C C . ASP A 1 82 ? 12.980 -4.143 9.936 1.00 65.81 82 ASP A C 1
ATOM 636 O O . ASP A 1 82 ? 13.564 -4.461 8.898 1.00 65.81 82 ASP A O 1
ATOM 640 N N . GLY A 1 83 ? 13.035 -4.883 11.047 1.00 66.38 83 GLY A N 1
ATOM 641 C CA . GLY A 1 83 ? 13.649 -6.210 11.104 1.00 66.38 83 GLY A CA 1
ATOM 642 C C . GLY A 1 83 ? 12.886 -7.255 10.270 1.00 66.38 83 GLY A C 1
ATOM 643 O O . GLY A 1 83 ? 11.821 -6.956 9.717 1.00 66.38 83 GLY A O 1
ATOM 644 N N . PRO A 1 84 ? 13.382 -8.505 10.198 1.00 63.03 84 PRO A N 1
ATOM 645 C CA . PRO A 1 84 ? 12.802 -9.562 9.356 1.00 63.03 84 PRO A CA 1
ATOM 646 C C . PRO A 1 84 ? 11.313 -9.832 9.651 1.00 63.03 84 PRO A C 1
ATOM 648 O O . PRO A 1 84 ? 10.539 -10.116 8.735 1.00 63.03 84 PRO A O 1
ATOM 651 N N . ASP A 1 85 ? 10.880 -9.637 10.897 1.00 69.12 85 ASP A N 1
ATOM 652 C CA . ASP A 1 85 ? 9.496 -9.862 11.338 1.00 69.12 85 ASP A CA 1
ATOM 653 C C . ASP A 1 85 ? 8.510 -8.767 10.884 1.00 69.12 85 ASP A C 1
ATOM 655 O O . ASP A 1 85 ? 7.292 -8.927 10.987 1.00 69.12 85 ASP A O 1
ATOM 659 N N . GLY A 1 86 ? 9.012 -7.636 10.375 1.00 79.12 86 GLY A N 1
ATOM 660 C CA . GLY A 1 86 ? 8.214 -6.502 9.895 1.00 79.12 86 GLY A CA 1
ATOM 661 C C . GLY A 1 86 ? 7.816 -6.585 8.419 1.00 79.12 86 GLY A C 1
ATOM 662 O O . GLY A 1 86 ? 7.207 -5.650 7.891 1.00 79.12 86 GLY A O 1
ATOM 663 N N . TYR A 1 87 ? 8.173 -7.669 7.719 1.00 86.38 87 TYR A N 1
ATOM 664 C CA . TYR A 1 87 ? 7.909 -7.774 6.285 1.00 86.38 87 TYR A CA 1
ATOM 665 C C . TYR A 1 87 ? 6.408 -7.839 5.970 1.00 86.38 87 TYR A C 1
ATOM 667 O O . TYR A 1 87 ? 5.951 -7.109 5.086 1.00 86.38 87 TYR A O 1
ATOM 675 N N . TRP A 1 88 ? 5.641 -8.654 6.700 1.00 90.69 88 TRP A N 1
ATOM 676 C CA . TRP A 1 88 ? 4.203 -8.848 6.477 1.00 90.69 88 TRP A CA 1
ATOM 677 C C . TRP A 1 88 ? 3.355 -7.760 7.140 1.00 90.69 88 TRP A C 1
ATOM 679 O O . TRP A 1 88 ? 3.738 -7.177 8.156 1.00 90.69 88 TRP A O 1
ATOM 689 N N . ALA A 1 89 ? 2.182 -7.499 6.564 1.00 90.19 89 ALA A N 1
ATOM 690 C CA . ALA A 1 89 ? 1.198 -6.612 7.163 1.00 90.19 89 ALA A CA 1
ATOM 691 C C . ALA A 1 89 ? 0.682 -7.179 8.496 1.00 90.19 89 ALA A C 1
ATOM 693 O O . ALA A 1 89 ? 0.586 -8.394 8.676 1.00 90.19 89 ALA A O 1
ATOM 694 N N . LYS A 1 90 ? 0.344 -6.277 9.422 1.00 91.38 90 LYS A N 1
ATOM 695 C CA . LYS A 1 90 ? -0.249 -6.602 10.722 1.00 91.38 90 LYS A CA 1
ATOM 696 C C . LYS A 1 90 ? -1.675 -6.078 10.764 1.00 91.38 90 LYS A C 1
ATOM 698 O O . LYS A 1 90 ? -1.926 -4.956 10.322 1.00 91.38 90 LYS A O 1
ATOM 703 N N . GLU A 1 91 ? -2.579 -6.883 11.303 1.00 92.12 91 GLU A N 1
ATOM 704 C CA . GLU A 1 91 ? -3.938 -6.445 11.596 1.00 92.12 91 GLU A CA 1
ATOM 705 C C . GLU A 1 91 ? -3.932 -5.492 12.796 1.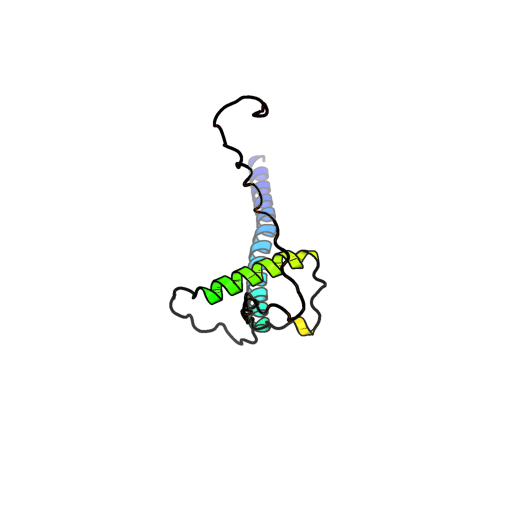00 92.12 91 GLU A C 1
ATOM 707 O O . GLU A 1 91 ? -3.137 -5.645 13.728 1.00 92.12 91 GLU A O 1
ATOM 712 N N . LEU A 1 92 ? -4.775 -4.463 12.738 1.00 93.12 92 LEU A N 1
ATOM 713 C CA . LEU A 1 92 ? -4.841 -3.410 13.744 1.00 93.12 92 LEU A CA 1
ATOM 714 C C . LEU A 1 92 ? -6.173 -3.490 14.478 1.00 93.12 92 LEU A C 1
ATOM 716 O O . LEU A 1 92 ? -7.233 -3.427 13.860 1.00 93.12 92 LEU A O 1
ATOM 720 N N . HIS A 1 93 ? -6.099 -3.538 15.804 1.00 92.50 93 HIS A N 1
ATOM 721 C CA . HIS A 1 93 ? -7.251 -3.482 16.695 1.00 92.50 93 HIS A CA 1
ATOM 722 C C . HIS A 1 93 ? -7.077 -2.331 17.683 1.00 92.50 93 HIS A C 1
ATOM 724 O O . HIS A 1 93 ? -5.959 -2.016 18.097 1.00 92.50 93 HIS A O 1
ATOM 730 N N . ARG A 1 94 ? -8.191 -1.708 18.071 1.00 89.12 94 ARG A N 1
ATOM 731 C CA . ARG A 1 94 ? -8.229 -0.677 19.108 1.00 89.12 94 ARG A CA 1
ATOM 732 C C . ARG A 1 94 ? -9.175 -1.118 20.211 1.00 89.12 94 ARG A C 1
ATOM 734 O O . ARG A 1 94 ? -10.327 -1.437 19.939 1.00 89.12 94 ARG A O 1
ATOM 741 N N . PHE A 1 95 ? -8.683 -1.063 21.441 1.00 90.56 95 PHE A N 1
ATOM 742 C CA . PHE A 1 95 ? -9.452 -1.350 22.643 1.00 90.56 95 PHE A CA 1
ATOM 743 C C . PHE A 1 95 ? -9.614 -0.043 23.429 1.00 90.56 95 PHE A C 1
ATOM 745 O O . PHE A 1 95 ? -8.600 0.554 23.802 1.00 90.56 95 PHE A O 1
ATOM 752 N N . PRO A 1 96 ? -10.842 0.469 23.613 1.00 86.31 96 PRO A N 1
ATOM 753 C CA . PRO A 1 96 ? -11.068 1.609 24.491 1.00 86.31 96 PRO A CA 1
ATOM 754 C C . PRO A 1 96 ? -10.799 1.201 25.946 1.00 86.31 96 PRO A C 1
ATOM 756 O O . PRO A 1 96 ? -11.152 0.099 26.357 1.00 86.31 96 PRO A O 1
ATOM 759 N N . MET A 1 97 ? -10.158 2.085 26.710 1.00 89.94 97 MET A N 1
ATOM 760 C CA . MET A 1 97 ? -10.003 1.923 28.158 1.00 89.94 97 MET A CA 1
ATOM 761 C C . MET A 1 97 ? -11.265 2.449 28.852 1.00 89.94 97 MET A C 1
ATOM 763 O O . MET A 1 97 ? -11.814 3.464 28.416 1.00 89.94 97 MET A O 1
ATOM 767 N N . GLU A 1 98 ? -11.708 1.784 29.919 1.00 88.56 98 GLU A N 1
ATOM 768 C CA . GLU A 1 98 ? -12.710 2.353 30.822 1.00 88.56 98 GLU A CA 1
ATOM 769 C C . GLU A 1 98 ? -12.124 3.604 31.496 1.00 88.56 98 GLU A C 1
ATOM 771 O O . GLU A 1 98 ? -10.966 3.569 31.930 1.00 88.56 98 GLU A O 1
ATOM 776 N N . PRO A 1 99 ? -12.864 4.725 31.550 1.00 84.06 99 PRO A N 1
ATOM 777 C CA . PRO A 1 99 ? -12.420 5.865 32.333 1.00 84.06 99 PRO A CA 1
ATOM 778 C C . PRO A 1 99 ? -12.258 5.438 33.801 1.00 84.06 99 PRO A C 1
ATOM 780 O O . PRO A 1 99 ? -13.047 4.628 34.287 1.00 84.06 99 PRO A O 1
ATOM 783 N N . PRO A 1 100 ? -11.241 5.948 34.516 1.00 79.50 100 PRO A N 1
ATOM 784 C CA . PRO A 1 100 ? -11.110 5.673 35.939 1.00 79.50 100 PRO A CA 1
ATOM 785 C C . PRO A 1 100 ? -12.408 6.079 36.642 1.00 79.50 100 PRO A C 1
ATOM 787 O O . PRO A 1 100 ? -12.895 7.183 36.420 1.00 79.50 100 PRO A O 1
ATOM 790 N N . ALA A 1 101 ? -12.974 5.174 37.443 1.00 77.50 101 ALA A N 1
ATOM 791 C CA . ALA A 1 101 ? -14.210 5.432 38.163 1.00 77.50 101 ALA A CA 1
ATOM 792 C C . ALA A 1 101 ? -14.056 6.688 39.028 1.00 77.50 101 ALA A C 1
ATOM 794 O O . ALA A 1 101 ? -13.155 6.783 39.870 1.00 77.50 101 ALA A O 1
ATOM 795 N N . ASP A 1 102 ? -14.940 7.655 38.814 1.00 68.25 102 ASP A N 1
ATOM 796 C CA . ASP A 1 102 ? -15.005 8.861 39.619 1.00 68.25 102 ASP A CA 1
ATOM 797 C C . ASP A 1 102 ? -15.461 8.473 41.037 1.00 68.25 102 ASP A C 1
ATOM 799 O O . ASP A 1 102 ? -16.651 8.326 41.308 1.00 68.25 102 ASP A O 1
ATOM 803 N N . GLY A 1 103 ? -14.515 8.300 41.964 1.00 62.19 103 GLY A N 1
ATOM 804 C CA . GLY A 1 103 ? -14.811 8.392 43.394 1.00 62.19 103 GLY A CA 1
ATOM 805 C C . GLY A 1 103 ? -14.870 7.102 44.211 1.00 62.19 103 GLY A C 1
ATOM 806 O O . GLY A 1 103 ? -15.706 7.008 45.106 1.00 62.19 103 GLY A O 1
ATOM 807 N N . GLU A 1 104 ? -13.916 6.181 44.065 1.00 46.88 104 GLU A N 1
ATOM 808 C CA . GLU A 1 104 ? -13.484 5.447 45.262 1.00 46.88 104 GLU A CA 1
ATOM 809 C C . GLU A 1 104 ? -12.520 6.338 46.048 1.00 46.88 104 GLU A C 1
ATOM 811 O O . GLU A 1 104 ? -11.309 6.384 45.822 1.00 46.88 104 GLU A O 1
ATOM 816 N N . SER A 1 105 ? -13.098 7.104 46.976 1.00 48.75 105 SER A N 1
ATOM 817 C CA . SER A 1 105 ? -12.359 7.662 48.097 1.00 48.75 105 SER A CA 1
ATOM 818 C C . SER A 1 105 ? -11.606 6.515 48.766 1.00 48.75 105 SER A C 1
ATOM 820 O O . SER A 1 105 ? -12.212 5.673 49.431 1.00 48.75 105 SER A O 1
ATOM 822 N N . TRP A 1 106 ? -10.287 6.470 48.589 1.00 43.19 106 TRP A N 1
ATOM 823 C CA . TRP A 1 106 ? -9.422 5.656 49.431 1.00 43.19 106 TRP A CA 1
ATOM 824 C C . TRP A 1 106 ? -9.823 5.882 50.899 1.00 43.19 106 TRP A C 1
ATOM 826 O O . TRP A 1 106 ? -9.890 7.047 51.316 1.00 43.19 106 TRP A O 1
ATOM 836 N N . PRO A 1 107 ? -10.090 4.828 51.698 1.00 45.69 107 PRO A N 1
ATOM 837 C CA . PRO A 1 107 ? -10.363 4.971 53.123 1.00 45.69 107 PRO A CA 1
ATOM 838 C C . PRO A 1 107 ? -9.058 5.384 53.816 1.00 45.69 107 PRO A C 1
ATOM 840 O O . PRO A 1 107 ? -8.304 4.559 54.319 1.00 45.69 107 PRO A O 1
ATOM 843 N N . GLY A 1 108 ? -8.732 6.672 53.750 1.00 52.12 108 GLY A N 1
ATOM 844 C CA . GLY A 1 108 ? -7.473 7.218 54.252 1.00 52.12 108 GLY A CA 1
ATOM 845 C C . GLY A 1 108 ? -7.167 8.663 53.848 1.00 52.12 108 GLY A C 1
ATOM 846 O O . GLY A 1 108 ? -6.276 9.264 54.440 1.00 52.12 108 GLY A O 1
ATOM 847 N N . GLY A 1 109 ? -7.889 9.254 52.891 1.00 48.03 109 GLY A N 1
ATOM 848 C CA . GLY A 1 109 ? -7.730 10.667 52.530 1.00 48.03 109 GLY A CA 1
ATOM 849 C C . GLY A 1 109 ? -8.805 11.537 53.177 1.00 48.03 109 GLY A C 1
ATOM 850 O O . GLY A 1 109 ? -9.943 11.534 52.721 1.00 48.03 109 GLY A O 1
ATOM 851 N N . GLY A 1 110 ? -8.460 12.262 54.246 1.00 46.97 110 GLY A N 1
ATOM 852 C CA . GLY A 1 110 ? -9.356 13.226 54.898 1.00 46.97 110 GLY A CA 1
ATOM 853 C C . GLY A 1 110 ? -9.812 14.363 53.964 1.00 46.97 110 GLY A C 1
ATOM 854 O O . GLY A 1 110 ? -9.224 14.562 52.900 1.00 46.97 110 GLY A O 1
ATOM 855 N N . PRO A 1 111 ? -10.850 15.132 54.341 1.00 48.78 111 PRO A N 1
ATOM 856 C CA . PRO A 1 111 ? -11.427 16.148 53.470 1.00 48.78 111 PRO A CA 1
ATOM 857 C C . PRO A 1 111 ? -10.476 17.343 53.324 1.00 48.78 111 PRO A C 1
ATOM 859 O O . PRO A 1 111 ? -10.407 18.211 54.194 1.00 48.78 111 PRO A O 1
ATOM 862 N N . SER A 1 112 ? -9.756 17.422 52.205 1.00 54.91 112 SER A N 1
ATOM 863 C CA . SER A 1 112 ? -9.104 18.658 51.775 1.00 54.91 112 SER A CA 1
ATOM 864 C C . SER A 1 112 ? -10.146 19.563 51.116 1.00 54.91 112 SER A C 1
ATOM 866 O O . SER A 1 112 ? -10.318 19.597 49.900 1.00 54.91 112 SER A O 1
ATOM 868 N N . GLY A 1 113 ? -10.870 20.311 51.949 1.00 51.09 113 GLY A N 1
ATOM 869 C CA . GLY A 1 113 ? -11.627 21.472 51.497 1.00 51.09 113 GLY A CA 1
ATOM 870 C C . GLY A 1 113 ? -10.668 22.517 50.927 1.00 51.09 113 GLY A C 1
ATOM 871 O O . GLY A 1 113 ? -10.038 23.259 51.677 1.00 51.09 113 GLY A O 1
ATOM 872 N N . GLY A 1 114 ? -10.532 22.556 49.603 1.00 47.62 114 GLY A N 1
ATOM 873 C CA . GLY A 1 114 ? -9.923 23.680 48.898 1.00 47.62 114 GLY A CA 1
ATOM 874 C C . GLY A 1 114 ? -10.948 24.811 48.736 1.00 47.62 114 GLY A C 1
ATOM 875 O O . GLY A 1 114 ? -12.109 24.521 48.437 1.00 47.62 114 GLY A O 1
ATOM 876 N N . PRO A 1 115 ? -10.576 26.088 48.940 1.00 53.97 115 PRO A N 1
ATOM 877 C CA . PRO A 1 115 ? -11.486 27.205 48.709 1.00 53.97 115 PRO A CA 1
ATOM 878 C C . PRO A 1 115 ? -11.846 27.316 47.215 1.00 53.97 115 PRO A C 1
ATOM 880 O O . PRO A 1 115 ? -11.055 26.894 46.365 1.00 53.97 115 PRO A O 1
ATOM 883 N N . PRO A 1 116 ? -13.013 27.892 46.867 1.00 51.16 116 PRO A N 1
ATOM 884 C CA . PRO A 1 116 ? -13.386 28.090 45.473 1.00 51.16 116 PRO A CA 1
ATOM 885 C C . PRO A 1 116 ? -12.352 28.993 44.791 1.00 51.16 116 PRO A C 1
ATOM 887 O O . PRO A 1 116 ? -12.096 30.111 45.243 1.00 51.16 116 PRO A O 1
ATOM 890 N N . MET A 1 117 ? -11.745 28.496 43.710 1.00 48.69 117 MET A N 1
ATOM 891 C CA . MET A 1 117 ? -10.890 29.306 42.849 1.00 48.69 117 MET A CA 1
ATOM 892 C C . MET A 1 117 ? -11.708 30.489 42.335 1.00 48.69 117 MET A C 1
ATOM 894 O O . MET A 1 117 ? -12.743 30.309 41.695 1.00 48.69 117 MET A O 1
ATOM 898 N N . ALA A 1 118 ? -11.240 31.698 42.636 1.00 48.59 118 ALA A N 1
ATOM 899 C CA . ALA A 1 118 ? -11.752 32.916 42.042 1.00 48.59 118 ALA A CA 1
ATOM 900 C C . ALA A 1 118 ? -11.667 32.792 40.515 1.00 48.59 118 ALA A C 1
ATOM 902 O O . ALA A 1 118 ? -10.585 32.603 39.957 1.00 48.59 118 ALA A O 1
ATOM 903 N N . THR A 1 119 ? -12.812 32.880 39.845 1.00 51.88 119 THR A N 1
ATOM 904 C CA . THR A 1 119 ? -12.896 32.973 38.391 1.00 51.88 119 THR A CA 1
ATOM 905 C C . THR A 1 119 ? -12.214 34.270 37.965 1.00 51.88 119 THR A C 1
ATOM 907 O O . THR A 1 119 ? -12.790 35.349 38.083 1.00 51.88 119 THR A O 1
ATOM 910 N N . SER A 1 120 ? -10.966 34.190 37.504 1.00 52.50 120 SER A N 1
ATOM 911 C CA . SER A 1 120 ? -10.349 35.296 36.776 1.00 52.50 120 SER A CA 1
ATOM 912 C C . SER A 1 120 ? -11.193 35.567 35.523 1.00 52.50 120 SER A C 1
ATOM 914 O O . SER A 1 120 ? -11.467 34.619 34.781 1.00 52.50 120 SER A O 1
ATOM 916 N N . PRO A 1 121 ? -11.640 36.808 35.266 1.00 51.56 121 PRO A N 1
ATOM 917 C CA . PRO A 1 121 ? -12.336 37.111 34.025 1.00 51.56 121 PRO A CA 1
ATOM 918 C C . PRO A 1 121 ? -11.371 36.890 32.853 1.00 51.56 121 PRO A C 1
ATOM 920 O O . PRO A 1 121 ? -10.244 37.386 32.854 1.00 51.56 121 PRO A O 1
ATOM 923 N N . GLY A 1 122 ? -11.798 36.081 31.882 1.00 51.56 122 GLY A N 1
ATOM 924 C CA . GLY A 1 122 ? -11.042 35.837 30.657 1.00 51.56 122 GLY A CA 1
ATOM 925 C C . GLY A 1 122 ? -10.856 37.121 29.833 1.00 51.56 122 GLY A C 1
ATOM 926 O O . GLY A 1 122 ? -11.606 38.082 30.013 1.00 51.56 122 GLY A O 1
ATOM 927 N N . PRO A 1 123 ? -9.868 37.160 28.924 1.00 48.81 123 PRO A N 1
ATOM 928 C CA . PRO A 1 123 ? -9.598 38.344 28.119 1.00 48.81 123 PRO A CA 1
ATOM 929 C C . PRO A 1 123 ? -10.747 38.626 27.139 1.00 48.81 123 PRO A C 1
ATOM 931 O O . PRO A 1 123 ? -11.112 37.775 26.325 1.00 48.81 123 PRO A O 1
ATOM 934 N N . CYS A 1 124 ? -11.291 39.842 27.201 1.00 51.12 124 CYS A N 1
ATOM 935 C CA . CYS A 1 124 ? -12.178 40.389 26.180 1.00 51.12 124 CYS A CA 1
ATOM 936 C C . CYS A 1 124 ? -11.339 40.741 24.946 1.00 51.12 124 CYS A C 1
ATOM 938 O O . CYS A 1 124 ? -10.510 41.648 24.997 1.00 51.12 124 CYS A O 1
ATOM 940 N N . TRP A 1 125 ? -11.539 40.031 23.838 1.00 40.78 125 TRP A N 1
ATOM 941 C CA . TRP A 1 125 ? -10.972 40.427 22.551 1.00 40.78 125 TRP A CA 1
ATOM 942 C C . TRP A 1 125 ? -11.759 41.632 22.031 1.00 40.78 125 TRP A C 1
ATOM 944 O O . TRP A 1 125 ? -12.907 41.492 21.620 1.00 40.78 125 TRP A O 1
ATOM 954 N N . GLY A 1 126 ? -11.161 42.819 22.129 1.00 44.53 126 GLY A N 1
ATOM 955 C CA . GLY A 1 126 ? -11.650 44.029 21.478 1.00 44.53 126 GLY A CA 1
ATOM 956 C C . GLY A 1 126 ? -11.070 44.128 20.071 1.00 44.53 126 GLY A C 1
ATOM 957 O O . GLY A 1 126 ? -9.851 44.101 19.900 1.00 44.53 126 GLY A O 1
ATOM 958 N N . ASP A 1 127 ? -11.942 44.226 19.074 1.00 45.31 127 ASP A N 1
ATOM 959 C CA . ASP A 1 127 ? -11.577 44.611 17.715 1.00 45.31 127 ASP A CA 1
ATOM 960 C C . ASP A 1 127 ? -11.006 46.039 17.707 1.00 45.31 127 ASP A C 1
ATOM 962 O O . ASP A 1 127 ? -11.660 46.976 18.164 1.00 45.31 127 ASP A O 1
ATOM 966 N N . GLY A 1 128 ? -9.811 46.212 17.135 1.00 48.69 128 GLY A N 1
ATOM 967 C CA . GLY A 1 128 ? -9.299 47.521 16.718 1.00 48.69 128 GLY A CA 1
ATOM 968 C C . GLY A 1 128 ? -8.169 48.107 17.570 1.00 48.69 128 GLY A C 1
ATOM 969 O O . GLY A 1 128 ? -8.393 48.643 18.645 1.00 48.69 128 GLY A O 1
ATOM 970 N N . GLU A 1 129 ? -6.959 48.031 17.009 1.00 51.78 129 GLU A N 1
ATOM 971 C CA . GLU A 1 129 ? -5.867 49.019 17.071 1.00 51.78 129 GLU A CA 1
ATOM 972 C C . GLU A 1 129 ? -5.676 49.821 18.383 1.00 51.78 129 GLU A C 1
ATOM 974 O O . GLU A 1 129 ? -6.294 50.858 18.606 1.00 51.78 129 GLU A O 1
ATOM 979 N N . GLY A 1 130 ? -4.726 49.397 19.227 1.00 50.22 130 GLY A N 1
ATOM 980 C CA . GLY A 1 130 ? -4.235 50.204 20.354 1.00 50.22 130 GLY A CA 1
ATOM 981 C C . GLY A 1 130 ? -3.602 49.370 21.468 1.00 50.22 130 GLY A C 1
ATOM 982 O O . GLY A 1 130 ? -4.140 48.341 21.857 1.00 50.22 130 GLY A O 1
ATOM 983 N N . ALA A 1 131 ? -2.429 49.784 21.956 1.00 49.47 131 ALA A N 1
ATOM 984 C CA . ALA A 1 131 ? -1.610 49.061 22.936 1.00 49.47 131 ALA A CA 1
ATOM 985 C C . ALA A 1 131 ? -2.355 48.708 24.251 1.00 49.47 131 ALA A C 1
ATOM 987 O O . ALA A 1 131 ? -3.213 49.474 24.690 1.00 49.47 131 ALA A O 1
ATOM 988 N N . PRO A 1 132 ? -2.005 47.590 24.922 1.00 49.97 132 PRO A N 1
ATOM 989 C CA . PRO A 1 132 ? -2.716 47.134 26.114 1.00 49.97 132 PRO A CA 1
ATOM 990 C C . PRO A 1 132 ? -2.415 48.016 27.335 1.00 49.97 132 PRO A C 1
ATOM 992 O O . PRO A 1 132 ? -1.264 48.153 27.750 1.00 49.97 132 PRO A O 1
ATOM 995 N N . VAL A 1 133 ? -3.468 48.558 27.949 1.00 57.16 133 VAL A N 1
ATOM 996 C CA . VAL A 1 133 ? -3.446 49.138 29.303 1.00 57.16 133 VAL A CA 1
ATOM 997 C C . VAL A 1 133 ? -4.145 48.177 30.272 1.00 57.16 133 VAL A C 1
ATOM 999 O O . VAL A 1 133 ? -5.190 47.628 29.921 1.00 57.16 133 VAL A O 1
ATOM 1002 N N . PRO A 1 134 ? -3.599 47.948 31.479 1.00 52.97 134 PRO A N 1
ATOM 1003 C CA . PRO A 1 134 ? -4.218 47.067 32.461 1.00 52.97 134 PRO A CA 1
ATOM 1004 C C . PRO A 1 134 ? -5.472 47.706 33.074 1.00 52.97 134 PRO A C 1
ATOM 1006 O O . PRO A 1 134 ? -5.455 48.870 33.475 1.00 52.97 134 PRO A O 1
ATOM 1009 N N . CYS A 1 135 ? -6.550 46.925 33.168 1.00 49.06 135 CYS A N 1
ATOM 1010 C CA . CYS A 1 135 ? -7.738 47.273 33.943 1.00 49.06 135 CYS A CA 1
ATOM 1011 C C . CYS A 1 135 ? -7.402 47.191 35.441 1.00 49.06 135 CYS A C 1
ATOM 1013 O O . CYS A 1 135 ? -6.936 46.144 35.896 1.00 49.06 135 CYS A O 1
ATOM 1015 N N . ILE A 1 136 ? -7.607 48.289 36.177 1.00 49.75 136 ILE A N 1
ATOM 1016 C CA . ILE A 1 136 ? -7.640 48.298 37.651 1.00 49.75 136 ILE A CA 1
ATOM 1017 C C . ILE A 1 136 ? -8.992 47.750 38.103 1.00 49.75 136 ILE A C 1
ATOM 1019 O O . ILE A 1 136 ? -10.003 48.147 37.477 1.00 49.75 136 ILE A O 1
#

Organism: Anseranas semipalmata (NCBI:txid8851)

Secondary structure (DSSP, 8-state):
-HHHHHHHHHHHHHHHHHHHHHHHHHHHHHHHHHHHHHHHHHHT-SSPPPPPP--PPPHHHHHHHHHHHHHHHHHTTTPPPP-GGGSS-------PPPPPPTT---TT-----PPPPP-PPPP----S--------

Sequence (136 aa):
MELAVLLALLGAAQALSTCRSLDLEAARRKRIEAVRGQILSKLRLPAPPAETPARQLPEDVRALYNSTRELLRQQARLRPPDGPDGYWAKELHRFPMEPPADGESWPGGGPSGGPPMATSPGPCWGDGEGAPVPCI

Foldseek 3Di:
DVVVVVVVVVVVVVVVVCVVVVVVVVVVVVVVVVVLVLVCQQAVHPDDDDDDPDDDDDVVVVVQVVVVVVVCVVCVVPDDPDDPVPSHDDDDDDDDDDDDDPDPPDPPDDDPDDDDPDPDDDDDDDPDDDDDDDDD

Radius of gyration: 32.13 Å; chains: 1; bounding box: 43×64×100 Å

InterPro domains:
  IPR001111 TGF-beta, propeptide [PF00688] (17-74)
  IPR016319 Transforming growth factor-beta [PR01423] (3-22)
  IPR016319 Transforming growth factor-beta [PR01423] (56-68)

pLDDT: mean 75.36, std 17.84, range [40.78, 96.31]